Protein AF-A0A3D1HA50-F1 (afdb_monomer)

Foldseek 3Di:
DDQDPVNVVVVVVVVVVVVVVVVVCVVVCPDPCCVVCVVVPDDPVNVVVVVVVVVDDPVD

Structure (mmCIF, N/CA/C/O backbone):
data_AF-A0A3D1HA50-F1
#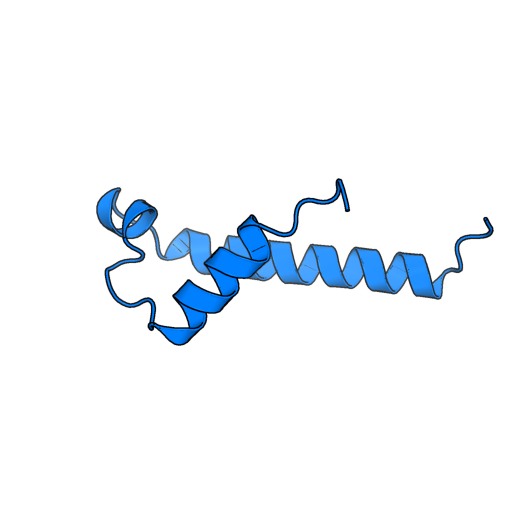
_entry.id   AF-A0A3D1HA50-F1
#
loop_
_atom_site.group_PDB
_at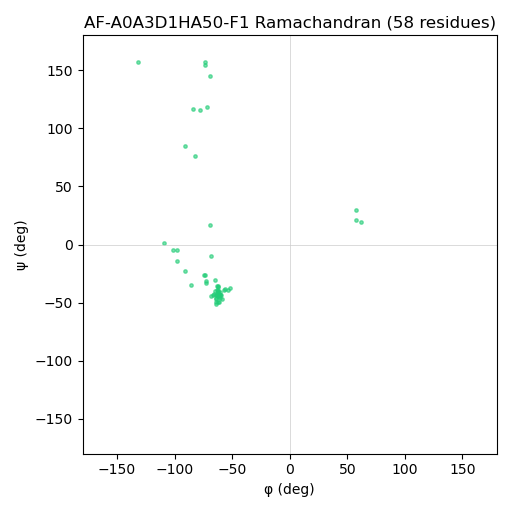om_site.id
_atom_site.type_symbol
_atom_site.label_atom_id
_atom_site.label_alt_id
_atom_site.label_comp_id
_atom_site.label_asym_id
_atom_site.label_entity_id
_atom_site.label_seq_id
_atom_site.pdbx_PDB_ins_code
_atom_site.Cartn_x
_atom_site.Cartn_y
_atom_site.Cartn_z
_atom_site.occupancy
_atom_site.B_iso_or_equiv
_atom_site.auth_seq_id
_atom_site.auth_comp_id
_atom_site.auth_asym_id
_atom_site.auth_atom_id
_atom_site.pdbx_PDB_model_num
ATOM 1 N N . MET A 1 1 ? 20.890 -9.727 -16.179 1.00 58.03 1 MET A N 1
ATOM 2 C CA . MET A 1 1 ? 19.429 -9.546 -16.085 1.00 58.03 1 MET A CA 1
ATOM 3 C C . MET A 1 1 ? 19.125 -8.226 -16.763 1.00 58.03 1 MET A C 1
ATOM 5 O O . MET A 1 1 ? 19.495 -7.196 -16.220 1.00 58.03 1 MET A O 1
ATOM 9 N N . GLU A 1 2 ? 18.591 -8.252 -17.982 1.00 76.44 2 GLU A N 1
ATOM 10 C CA . GLU A 1 2 ? 18.163 -7.017 -18.646 1.00 76.44 2 GLU A CA 1
ATOM 11 C C . GLU A 1 2 ? 16.757 -6.676 -18.157 1.00 76.44 2 GLU A C 1
ATOM 13 O O . GLU A 1 2 ? 15.820 -7.453 -18.345 1.00 76.44 2 GLU A O 1
ATOM 18 N N . PHE A 1 3 ? 16.615 -5.543 -17.474 1.00 77.94 3 PHE A N 1
ATOM 19 C CA . PHE A 1 3 ? 15.309 -5.051 -17.061 1.00 77.94 3 PHE A CA 1
ATOM 20 C C . PHE A 1 3 ? 14.625 -4.409 -18.264 1.00 77.94 3 PHE A C 1
ATOM 22 O O . PHE A 1 3 ? 15.092 -3.405 -18.796 1.00 77.94 3 PHE A O 1
ATOM 29 N N . SER A 1 4 ? 13.507 -4.992 -18.695 1.00 91.94 4 SER A N 1
ATOM 30 C CA . SER A 1 4 ? 12.687 -4.401 -19.746 1.00 91.94 4 SER A CA 1
ATOM 31 C C . SER A 1 4 ? 12.002 -3.132 -19.235 1.00 91.94 4 SER A C 1
ATOM 33 O O . SER A 1 4 ? 11.554 -3.076 -18.086 1.00 91.94 4 SER A O 1
ATOM 35 N N . VAL A 1 5 ? 11.840 -2.135 -20.110 1.00 92.44 5 VAL A N 1
ATOM 36 C CA . VAL A 1 5 ? 11.046 -0.927 -19.827 1.00 92.44 5 VAL A CA 1
ATOM 37 C C . VAL A 1 5 ? 9.649 -1.297 -19.316 1.00 92.44 5 VAL A C 1
ATOM 39 O O . VAL A 1 5 ? 9.161 -0.676 -18.375 1.00 92.44 5 VAL A O 1
ATOM 42 N N . TYR A 1 6 ? 9.036 -2.360 -19.848 1.00 93.50 6 TYR A N 1
ATOM 43 C CA . TYR A 1 6 ? 7.729 -2.839 -19.388 1.00 93.50 6 TYR A CA 1
ATOM 44 C C . TYR A 1 6 ? 7.746 -3.299 -17.925 1.00 93.50 6 TYR A C 1
ATOM 46 O O . TYR A 1 6 ? 6.811 -3.014 -17.180 1.00 93.50 6 TYR A O 1
ATOM 54 N N . THR A 1 7 ? 8.818 -3.966 -17.489 1.00 92.44 7 THR A N 1
ATOM 55 C CA . THR A 1 7 ? 8.982 -4.425 -16.102 1.00 92.44 7 THR A CA 1
ATOM 56 C C . THR A 1 7 ? 9.119 -3.245 -15.145 1.00 92.44 7 THR A C 1
ATOM 58 O O . THR A 1 7 ? 8.479 -3.227 -14.095 1.00 92.44 7 THR A O 1
ATOM 61 N N . ILE A 1 8 ? 9.907 -2.235 -15.523 1.00 93.69 8 ILE A N 1
ATOM 62 C CA . ILE A 1 8 ? 10.097 -1.022 -14.716 1.00 93.69 8 ILE A CA 1
ATOM 63 C C . ILE A 1 8 ? 8.777 -0.258 -14.595 1.00 93.69 8 ILE A C 1
ATOM 65 O O . ILE A 1 8 ? 8.382 0.120 -13.494 1.00 93.69 8 ILE A O 1
ATOM 69 N N . VAL A 1 9 ? 8.062 -0.075 -15.708 1.00 95.56 9 VAL A N 1
ATOM 70 C CA . VAL A 1 9 ? 6.761 0.607 -15.715 1.00 95.56 9 VAL A CA 1
ATOM 71 C C . VAL A 1 9 ? 5.745 -0.136 -14.848 1.00 95.56 9 VAL A C 1
ATOM 73 O O . VAL A 1 9 ? 5.070 0.500 -14.042 1.00 95.56 9 VAL A O 1
ATOM 76 N N . ALA A 1 10 ? 5.663 -1.465 -14.954 1.00 94.44 10 ALA A N 1
ATOM 77 C CA . ALA A 1 10 ? 4.761 -2.267 -14.129 1.00 94.44 10 ALA A CA 1
ATOM 78 C C . ALA A 1 10 ? 5.078 -2.136 -12.630 1.00 94.44 10 ALA A C 1
ATOM 80 O O . ALA A 1 10 ? 4.167 -1.957 -11.822 1.00 94.44 10 ALA A O 1
ATOM 81 N N . PHE A 1 11 ? 6.361 -2.162 -12.259 1.00 94.12 11 PHE A N 1
ATOM 82 C CA . PHE A 1 11 ? 6.792 -1.998 -10.871 1.00 94.12 11 PHE A CA 1
ATOM 83 C C . PHE A 1 11 ? 6.450 -0.609 -10.317 1.00 94.12 11 PHE A C 1
ATOM 85 O O . PHE A 1 11 ? 5.878 -0.493 -9.233 1.00 94.12 11 PHE A O 1
ATOM 92 N N . VAL A 1 12 ? 6.750 0.450 -11.075 1.00 96.00 12 VAL A N 1
ATOM 93 C CA . VAL A 1 12 ? 6.438 1.830 -10.675 1.00 96.00 12 VAL A CA 1
ATOM 94 C C . VAL A 1 12 ? 4.927 2.029 -10.558 1.00 96.00 12 VAL A C 1
ATOM 96 O O . VAL A 1 12 ? 4.463 2.602 -9.574 1.00 96.00 12 VAL A O 1
ATOM 99 N N . ALA A 1 13 ? 4.146 1.514 -11.510 1.00 96.25 13 ALA A N 1
ATOM 100 C CA . ALA A 1 13 ? 2.690 1.577 -11.455 1.00 96.25 13 ALA A CA 1
ATOM 101 C C . ALA A 1 13 ? 2.138 0.865 -10.211 1.00 96.25 13 ALA A C 1
ATOM 103 O O . ALA A 1 13 ? 1.315 1.432 -9.495 1.00 96.25 13 ALA A O 1
ATOM 104 N N . TYR A 1 14 ? 2.632 -0.338 -9.907 1.00 94.94 14 TYR A N 1
ATOM 105 C CA . TYR A 1 14 ? 2.258 -1.077 -8.701 1.00 94.94 14 TYR A CA 1
ATOM 106 C C . TYR A 1 14 ? 2.575 -0.293 -7.419 1.00 94.94 14 TYR A C 1
ATOM 108 O O . TYR A 1 14 ? 1.711 -0.150 -6.551 1.00 94.94 14 TYR A O 1
ATOM 116 N N . ALA A 1 15 ? 3.779 0.279 -7.320 1.00 95.06 15 ALA A N 1
ATOM 117 C CA . ALA A 1 15 ? 4.176 1.088 -6.171 1.00 95.06 15 ALA A CA 1
ATOM 118 C C . ALA A 1 15 ? 3.267 2.316 -5.991 1.00 95.06 15 ALA A C 1
ATOM 120 O O . ALA A 1 15 ? 2.822 2.597 -4.878 1.00 95.06 15 ALA A O 1
ATOM 121 N N . LEU A 1 16 ? 2.934 3.015 -7.081 1.00 97.12 16 LEU A N 1
ATOM 122 C CA . LEU A 1 16 ? 2.017 4.158 -7.047 1.00 97.12 16 LEU A CA 1
ATOM 123 C C . LEU A 1 16 ? 0.607 3.761 -6.599 1.00 97.12 16 LEU A C 1
ATOM 125 O O . LEU A 1 16 ? -0.008 4.496 -5.828 1.00 97.12 16 LEU A O 1
ATOM 129 N N . VAL A 1 17 ? 0.106 2.600 -7.032 1.00 96.06 17 VAL A N 1
ATOM 130 C CA . VAL A 1 17 ? -1.196 2.079 -6.589 1.00 96.06 17 VAL A CA 1
ATOM 131 C C . VAL A 1 17 ? -1.191 1.824 -5.082 1.00 96.06 17 VAL A C 1
ATOM 133 O O . VAL A 1 17 ? -2.086 2.307 -4.386 1.00 96.06 17 VAL A O 1
ATOM 136 N N . ILE A 1 18 ? -0.176 1.132 -4.555 1.00 93.75 18 ILE A N 1
ATOM 137 C CA . ILE A 1 18 ? -0.076 0.859 -3.112 1.00 93.75 18 ILE A CA 1
ATOM 138 C C . ILE A 1 18 ? 0.039 2.152 -2.301 1.00 93.75 18 ILE A C 1
ATOM 140 O O . ILE A 1 18 ? -0.668 2.319 -1.303 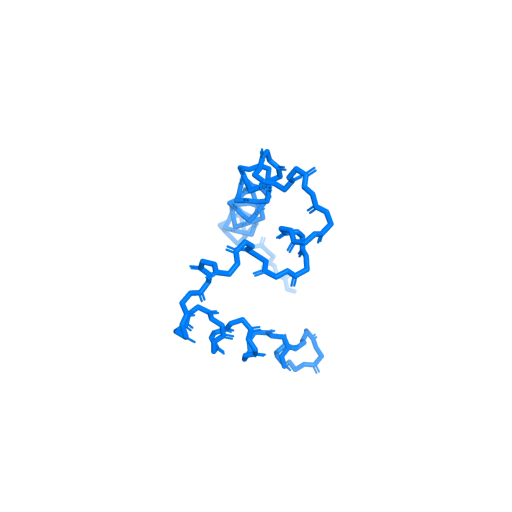1.00 93.75 18 ILE A O 1
ATOM 144 N N . LEU A 1 19 ? 0.874 3.096 -2.741 1.00 94.00 19 LEU A N 1
ATOM 145 C CA . LEU A 1 19 ? 1.003 4.399 -2.086 1.00 94.00 19 LEU A CA 1
ATOM 146 C C . LEU A 1 19 ? -0.313 5.185 -2.122 1.00 94.00 19 LEU A C 1
ATOM 148 O O . LEU A 1 19 ? -0.702 5.771 -1.111 1.00 94.00 19 LEU A O 1
ATOM 152 N N . GLY A 1 20 ? -1.033 5.154 -3.245 1.00 93.50 20 GLY A N 1
ATOM 153 C CA . GLY A 1 20 ? -2.344 5.785 -3.385 1.00 93.50 20 GLY A CA 1
ATOM 154 C C . GLY A 1 20 ? -3.376 5.230 -2.401 1.00 93.50 20 GLY A C 1
ATOM 155 O O . GLY A 1 20 ? -4.084 6.004 -1.752 1.00 93.50 20 GLY A O 1
ATOM 156 N N . ILE A 1 21 ? -3.417 3.905 -2.220 1.00 89.62 21 ILE A N 1
ATOM 157 C CA . ILE A 1 21 ? -4.281 3.247 -1.223 1.00 89.62 21 ILE A CA 1
ATOM 158 C C . ILE A 1 21 ? -3.904 3.691 0.200 1.00 89.62 21 ILE A C 1
ATOM 160 O O . ILE A 1 21 ? -4.791 3.969 1.015 1.00 89.62 21 ILE A O 1
ATOM 164 N N . GLY A 1 22 ? -2.605 3.807 0.491 1.00 87.06 22 GLY A N 1
ATOM 165 C CA . GLY A 1 22 ? -2.101 4.296 1.776 1.00 87.06 22 GLY A CA 1
ATOM 166 C C . GLY A 1 22 ? -2.538 5.731 2.079 1.00 87.06 22 GLY A C 1
ATOM 167 O O . GLY A 1 22 ? -3.098 5.994 3.144 1.00 87.06 22 GLY A O 1
ATOM 168 N N . VAL A 1 23 ? -2.362 6.650 1.125 1.00 87.81 23 VAL A N 1
ATOM 169 C CA . VAL A 1 23 ? -2.762 8.063 1.273 1.00 87.81 23 VAL A CA 1
ATOM 170 C C . VAL A 1 23 ? -4.281 8.210 1.394 1.00 87.81 23 VAL A C 1
ATOM 172 O O . VAL A 1 23 ? -4.761 8.990 2.218 1.00 87.81 23 VAL A O 1
ATOM 175 N N . TYR A 1 24 ? -5.057 7.440 0.627 1.00 86.12 24 TYR A N 1
ATOM 176 C CA . TYR A 1 24 ? -6.516 7.423 0.755 1.00 86.12 24 TYR A CA 1
ATOM 177 C C . TYR A 1 24 ? -6.958 6.982 2.159 1.00 86.12 24 TYR A C 1
ATOM 179 O O . TYR A 1 24 ? -7.831 7.602 2.772 1.00 86.12 24 TYR A O 1
ATOM 187 N N . SER A 1 25 ? -6.320 5.937 2.689 1.00 80.75 25 SER A N 1
ATOM 188 C CA . SER A 1 25 ? -6.651 5.365 3.998 1.00 80.75 25 SER A CA 1
ATOM 189 C C . SER A 1 25 ? -6.168 6.234 5.165 1.00 80.75 25 SER A C 1
ATOM 191 O O . SER A 1 25 ? -6.791 6.230 6.226 1.00 80.75 25 SER A O 1
ATOM 193 N N . PHE A 1 26 ? -5.113 7.032 4.966 1.00 75.31 26 PHE A N 1
ATOM 194 C CA . PHE A 1 26 ? -4.538 7.921 5.981 1.00 75.31 26 PHE A CA 1
ATOM 195 C C . PHE A 1 26 ? -5.557 8.915 6.557 1.00 75.31 26 PHE A C 1
ATOM 197 O O . PHE A 1 26 ? -5.615 9.114 7.768 1.00 75.31 26 PHE A O 1
ATOM 204 N N . ASN A 1 27 ? -6.440 9.469 5.721 1.00 69.75 27 ASN A N 1
ATOM 205 C CA . ASN A 1 27 ? -7.468 10.419 6.166 1.00 69.75 27 ASN A CA 1
ATOM 206 C C . ASN A 1 27 ? -8.562 9.794 7.055 1.00 69.75 27 ASN A C 1
ATOM 208 O O . ASN A 1 27 ? -9.387 10.520 7.619 1.00 69.75 27 ASN A O 1
ATOM 212 N N . LYS A 1 28 ? -8.598 8.461 7.174 1.00 67.06 28 LYS A N 1
ATOM 213 C CA . LYS A 1 28 ? -9.631 7.723 7.912 1.00 67.06 28 LYS A CA 1
ATOM 214 C C . LYS A 1 28 ? -9.205 7.331 9.332 1.00 67.06 28 LYS A C 1
ATOM 216 O O . LYS A 1 28 ? -10.070 7.040 10.151 1.00 67.06 28 LYS A O 1
ATOM 221 N N . SER A 1 29 ? -7.913 7.410 9.650 1.00 64.38 29 SER A N 1
ATOM 222 C CA . SER A 1 29 ? -7.368 7.108 10.979 1.00 64.38 29 SER A CA 1
ATOM 223 C C . SER A 1 29 ? -7.320 8.367 11.845 1.00 64.38 29 SER A C 1
ATOM 225 O O . SER A 1 29 ? -6.302 9.052 11.901 1.00 64.38 29 SER A O 1
ATOM 227 N N . LYS A 1 30 ? -8.432 8.700 12.513 1.00 67.50 30 LYS A N 1
ATOM 228 C CA . LYS A 1 30 ? -8.502 9.876 13.404 1.00 67.50 30 LYS A CA 1
ATOM 229 C C . LYS A 1 30 ? -8.135 9.567 14.857 1.00 67.50 30 LYS A C 1
ATOM 231 O O . LYS A 1 30 ? -7.724 10.476 15.567 1.00 67.50 30 LYS A O 1
ATOM 236 N N . ASN A 1 31 ? -8.246 8.305 15.280 1.00 71.25 31 ASN A N 1
ATOM 237 C CA . ASN A 1 31 ? -7.963 7.856 16.643 1.00 71.25 31 ASN A CA 1
ATOM 238 C C . ASN A 1 31 ? -7.058 6.615 16.667 1.00 71.25 31 ASN A C 1
ATOM 240 O O . ASN A 1 31 ? -7.036 5.817 15.731 1.00 71.25 31 ASN A O 1
ATOM 244 N N . VAL A 1 32 ? -6.369 6.405 17.793 1.00 67.38 32 VAL A N 1
ATOM 245 C CA . VAL A 1 32 ? -5.498 5.237 18.036 1.00 67.38 32 VAL A CA 1
ATOM 246 C C . VAL A 1 32 ? -6.265 3.920 17.856 1.00 67.38 32 VAL A C 1
ATOM 248 O O . VAL A 1 32 ? -5.759 2.972 17.265 1.00 67.38 32 VAL A O 1
ATOM 251 N N . SER A 1 33 ? -7.525 3.873 18.288 1.00 64.56 33 SER A N 1
ATOM 252 C CA . SER A 1 33 ? -8.398 2.710 18.107 1.00 64.56 33 SER A CA 1
ATOM 253 C C . SER A 1 33 ? -8.676 2.397 16.635 1.00 64.56 33 SER A C 1
ATOM 255 O O . SER A 1 33 ? -8.741 1.229 16.272 1.00 64.56 33 SER A O 1
ATOM 257 N N . ASP A 1 34 ? -8.796 3.411 15.776 1.00 69.94 34 ASP A N 1
ATOM 258 C CA . ASP A 1 34 ? -9.006 3.207 14.338 1.00 69.94 34 ASP A CA 1
ATOM 259 C C . ASP A 1 34 ? -7.733 2.713 13.655 1.00 69.94 34 ASP A C 1
ATOM 261 O O . ASP A 1 34 ? -7.805 1.893 12.745 1.00 69.94 34 ASP A O 1
ATOM 265 N N . PHE A 1 35 ? -6.571 3.148 14.146 1.00 74.12 35 PHE A N 1
ATOM 266 C CA . PHE A 1 35 ? -5.274 2.690 13.661 1.00 74.12 35 PHE A CA 1
ATOM 267 C C . PHE A 1 35 ? -5.002 1.220 14.019 1.00 74.12 35 PHE A C 1
ATOM 269 O O . PHE A 1 35 ? -4.568 0.454 13.165 1.00 74.12 35 PHE A O 1
ATOM 276 N N . PHE A 1 36 ? -5.298 0.803 15.256 1.00 70.88 36 PHE A N 1
ATOM 277 C CA . PHE A 1 36 ? -5.041 -0.572 15.709 1.00 70.88 36 PHE A CA 1
ATOM 278 C C . PHE A 1 36 ? -6.161 -1.566 15.377 1.00 70.88 36 PHE A C 1
ATOM 280 O O . PHE A 1 36 ? -5.880 -2.732 15.121 1.00 70.88 36 PHE A O 1
ATOM 287 N N . LEU A 1 37 ? -7.429 -1.141 15.398 1.00 71.50 37 LEU A N 1
ATOM 288 C CA . LEU A 1 37 ? -8.585 -2.030 15.201 1.00 71.50 37 LEU A CA 1
ATOM 289 C C . LEU A 1 37 ? -9.285 -1.814 13.853 1.00 71.50 37 LEU A C 1
ATOM 291 O O . LEU A 1 37 ? -10.316 -2.443 13.605 1.00 71.50 37 LEU A O 1
ATOM 295 N N . GLY A 1 38 ? -8.799 -0.902 13.000 1.00 72.50 38 GLY A N 1
ATOM 296 C CA . GLY A 1 38 ? -9.435 -0.584 11.715 1.00 72.50 38 GLY A CA 1
ATOM 297 C C . GLY A 1 38 ? -10.888 -0.118 11.866 1.00 72.50 38 GLY A C 1
ATOM 298 O O . GLY A 1 38 ? -11.735 -0.433 11.029 1.00 72.50 38 GLY A O 1
ATOM 299 N N . GLY A 1 39 ? -11.220 0.510 13.000 1.00 70.50 39 GLY A N 1
ATOM 300 C CA . GLY A 1 39 ? -12.588 0.898 13.354 1.00 70.50 39 GLY A CA 1
ATOM 301 C C . GLY 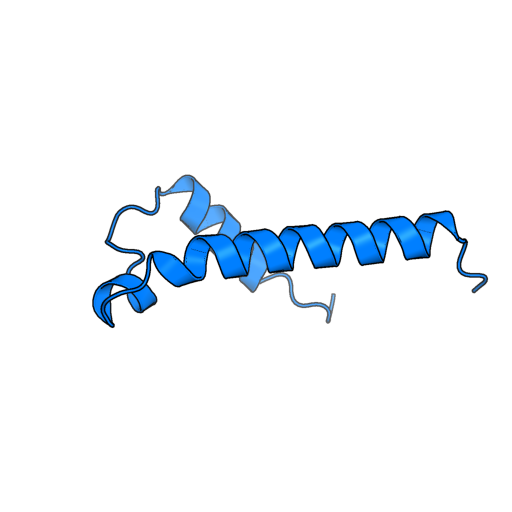A 1 39 ? -13.563 -0.280 13.500 1.00 70.50 39 GLY A C 1
ATOM 302 O O . GLY A 1 39 ? -14.769 -0.071 13.389 1.00 70.50 39 GLY A O 1
ATOM 303 N N . ARG A 1 40 ? -13.065 -1.516 13.698 1.00 71.62 40 ARG A N 1
ATOM 304 C CA . ARG A 1 40 ? -13.838 -2.781 13.758 1.00 71.62 40 ARG A CA 1
ATOM 305 C C . ARG A 1 40 ? -14.679 -3.064 12.504 1.00 71.62 40 ARG A C 1
ATOM 307 O O . ARG A 1 40 ? -15.629 -3.838 12.562 1.00 71.62 40 ARG 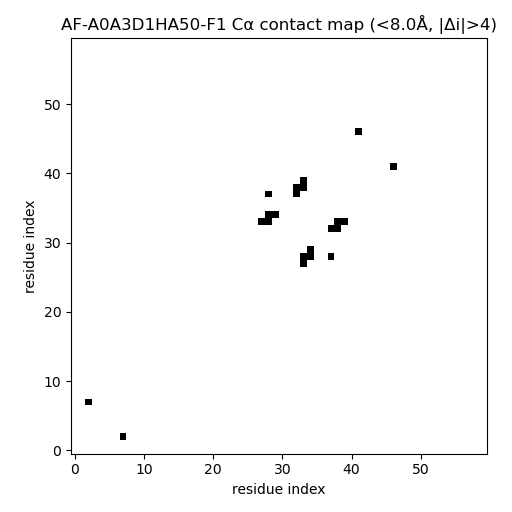A O 1
ATOM 314 N N . GLN A 1 41 ? -14.326 -2.442 11.380 1.00 68.31 41 GLN A N 1
ATOM 315 C CA . GLN A 1 41 ? -15.036 -2.566 10.102 1.00 68.31 41 GLN A CA 1
ATOM 316 C C . GLN A 1 41 ? -14.343 -3.524 9.121 1.00 68.31 41 GLN A C 1
A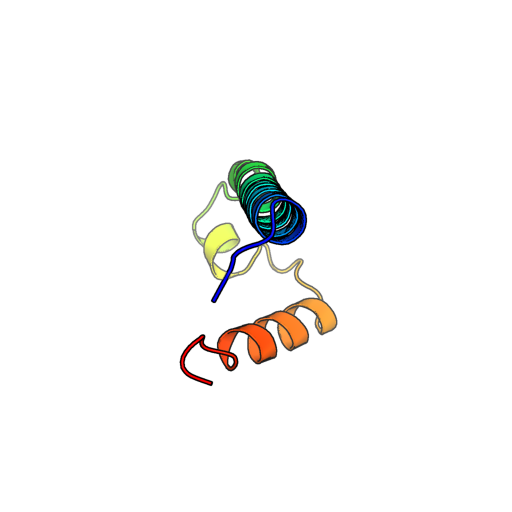TOM 318 O O . GLN A 1 41 ? -14.879 -3.795 8.049 1.00 68.31 41 GLN A O 1
ATOM 323 N N . LEU A 1 42 ? -13.162 -4.046 9.468 1.00 76.44 42 LEU A N 1
ATOM 324 C CA . LEU A 1 42 ? -12.446 -5.017 8.643 1.00 76.44 42 LEU A CA 1
ATOM 325 C C . LEU A 1 42 ? -13.166 -6.372 8.693 1.00 76.44 42 LEU A C 1
ATOM 327 O O . LEU A 1 42 ? -13.322 -6.969 9.757 1.00 76.44 42 LEU A O 1
ATOM 331 N N . GLY A 1 43 ? -13.629 -6.844 7.536 1.00 80.88 43 GLY A N 1
ATOM 332 C CA . GLY A 1 43 ? -14.303 -8.134 7.409 1.00 80.88 43 GLY A CA 1
ATOM 333 C C . GLY A 1 43 ? -13.335 -9.316 7.520 1.00 80.88 43 GLY A C 1
ATOM 334 O O . GLY A 1 43 ? -12.149 -9.198 7.209 1.00 80.88 43 GLY A O 1
ATOM 335 N N . SER A 1 44 ? -13.865 -10.486 7.894 1.00 80.81 44 SER A N 1
ATOM 336 C CA . SER A 1 44 ? -13.088 -11.721 8.110 1.00 80.81 44 SER A CA 1
ATOM 337 C C . SER A 1 44 ? -12.205 -12.111 6.913 1.00 80.81 44 SER A C 1
ATOM 339 O O . SER A 1 44 ? -11.053 -12.494 7.101 1.00 80.81 44 SER A O 1
ATOM 341 N N . TRP A 1 45 ? -12.697 -11.935 5.684 1.00 84.50 45 TRP A N 1
ATOM 342 C CA . TRP A 1 45 ? -11.943 -12.213 4.457 1.00 84.50 45 TRP A CA 1
ATOM 343 C C . TRP A 1 45 ? -10.708 -11.315 4.289 1.00 84.50 45 TRP A C 1
ATOM 345 O O . TRP A 1 45 ? -9.603 -11.804 4.062 1.00 84.50 45 TRP A O 1
ATOM 355 N N . THR A 1 46 ? -10.872 -9.998 4.445 1.00 82.31 46 THR A N 1
ATOM 356 C CA . THR A 1 46 ? -9.761 -9.035 4.361 1.00 82.31 46 THR A CA 1
ATOM 357 C C . THR A 1 46 ? -8.716 -9.270 5.447 1.00 82.31 46 THR A C 1
ATOM 359 O O . THR A 1 46 ? -7.522 -9.148 5.182 1.00 82.31 46 THR A O 1
ATOM 362 N N . THR A 1 47 ? -9.144 -9.671 6.646 1.00 85.94 47 THR A N 1
ATOM 363 C CA . THR A 1 47 ? -8.233 -10.044 7.733 1.00 85.94 47 THR A CA 1
ATOM 364 C C . THR A 1 47 ? -7.436 -11.306 7.396 1.00 85.94 47 THR A C 1
ATOM 366 O O . THR A 1 47 ? -6.230 -11.328 7.620 1.00 85.94 47 THR A O 1
ATOM 369 N N . ALA A 1 48 ? -8.070 -12.326 6.807 1.00 87.44 48 ALA A N 1
ATOM 370 C CA . ALA A 1 48 ? -7.391 -13.561 6.412 1.00 87.44 48 ALA A CA 1
ATOM 371 C C . ALA A 1 48 ? -6.329 -13.326 5.320 1.00 87.44 48 ALA A C 1
ATOM 373 O O . ALA A 1 48 ? -5.208 -13.818 5.443 1.00 87.44 48 ALA A O 1
ATOM 374 N N . ILE A 1 49 ? -6.640 -12.519 4.296 1.00 87.12 49 ILE A N 1
ATOM 375 C CA . ILE A 1 49 ? -5.666 -12.140 3.255 1.00 87.12 49 ILE A CA 1
ATOM 376 C C . ILE A 1 49 ? -4.501 -11.351 3.858 1.00 87.12 49 ILE A C 1
ATOM 378 O O . ILE A 1 49 ? -3.346 -11.610 3.530 1.00 87.12 49 ILE A O 1
ATOM 382 N N . SER A 1 50 ? -4.789 -10.400 4.751 1.00 86.38 50 SER A N 1
ATOM 383 C CA . SER A 1 50 ? -3.749 -9.603 5.407 1.00 86.38 50 SER A CA 1
ATOM 384 C C . SER A 1 50 ? -2.810 -10.464 6.252 1.00 86.38 50 SER A C 1
ATOM 386 O O . SER A 1 50 ? -1.613 -10.185 6.293 1.00 86.38 50 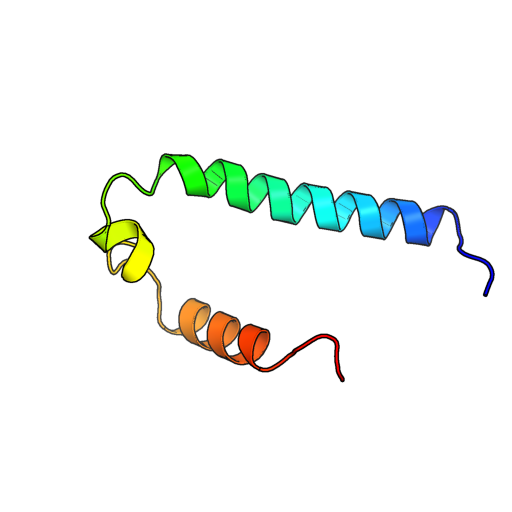SER A O 1
ATOM 388 N N . ALA A 1 51 ? -3.337 -11.497 6.916 1.00 87.00 51 ALA A N 1
ATOM 389 C CA . ALA A 1 51 ? -2.529 -12.443 7.677 1.00 87.00 51 ALA A CA 1
ATOM 390 C C . ALA A 1 51 ? -1.589 -13.227 6.748 1.00 87.00 51 ALA A C 1
ATOM 392 O O . ALA A 1 51 ? -0.379 -13.188 6.939 1.00 87.00 51 ALA A O 1
ATOM 393 N N . GLN A 1 52 ? -2.119 -13.813 5.669 1.00 85.62 52 GLN A N 1
ATOM 394 C CA . GLN A 1 52 ? -1.308 -14.554 4.697 1.00 85.62 52 GLN A CA 1
ATOM 395 C C . GLN A 1 52 ? -0.238 -13.680 4.021 1.00 85.62 52 GLN A C 1
ATOM 397 O O . GLN A 1 52 ? 0.895 -14.118 3.846 1.00 85.62 52 GLN A O 1
ATOM 402 N N . ALA A 1 53 ? -0.568 -12.438 3.660 1.00 85.88 53 ALA A N 1
ATOM 403 C CA . ALA A 1 53 ? 0.398 -11.504 3.084 1.00 85.88 53 ALA A CA 1
ATOM 404 C C . ALA A 1 53 ? 1.517 -11.134 4.074 1.00 85.88 53 ALA A C 1
ATOM 406 O O . ALA A 1 53 ? 2.639 -10.874 3.652 1.00 85.88 53 ALA A O 1
ATOM 407 N N . SER A 1 54 ? 1.222 -11.122 5.380 1.00 84.31 54 SER A N 1
ATOM 408 C CA . SER A 1 54 ? 2.212 -10.845 6.432 1.00 84.31 54 SER A CA 1
ATOM 409 C C . SER A 1 54 ? 3.189 -12.009 6.625 1.00 84.31 54 SER A C 1
ATOM 411 O O . SER A 1 54 ? 4.354 -11.775 6.937 1.00 84.31 54 SER A O 1
ATOM 413 N N . ASP A 1 55 ? 2.734 -13.243 6.391 1.00 82.69 5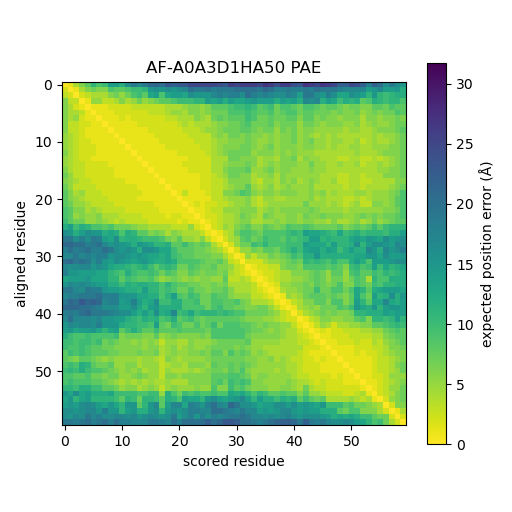5 ASP A N 1
ATOM 414 C CA . ASP A 1 55 ? 3.586 -14.439 6.394 1.00 82.69 55 ASP A CA 1
ATOM 415 C C . ASP A 1 55 ? 4.484 -14.514 5.142 1.00 82.69 55 ASP A C 1
ATOM 417 O O . ASP A 1 55 ? 5.575 -15.089 5.172 1.00 82.69 55 ASP A O 1
ATOM 421 N N . MET A 1 56 ? 4.060 -13.899 4.033 1.00 78.38 56 MET A N 1
ATOM 422 C CA . MET A 1 56 ? 4.823 -13.809 2.785 1.00 78.38 56 MET A CA 1
ATOM 423 C C . MET A 1 56 ? 5.839 -12.658 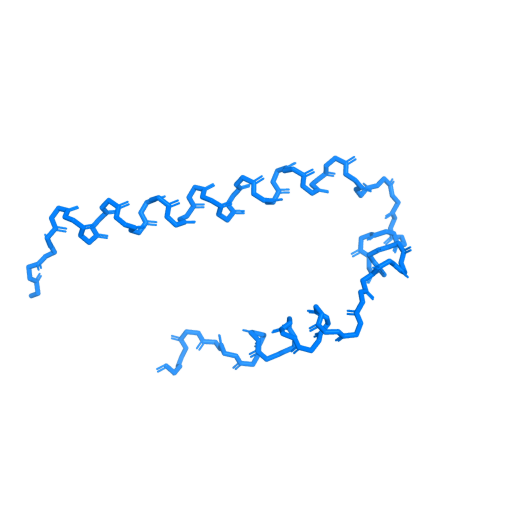2.841 1.00 78.38 56 MET A C 1
ATOM 425 O O . MET A 1 56 ? 5.655 -11.596 2.250 1.00 78.38 56 MET A O 1
ATOM 429 N N . SER A 1 57 ? 6.940 -12.863 3.565 1.00 74.75 57 SER A N 1
ATOM 430 C CA . SER A 1 57 ? 8.089 -11.948 3.510 1.00 74.75 57 SER A CA 1
ATOM 431 C C . SER A 1 57 ? 8.874 -12.113 2.201 1.00 74.75 57 SER A C 1
ATOM 433 O O . SER A 1 57 ? 8.917 -13.204 1.641 1.00 74.75 57 SER A O 1
ATOM 435 N N . GLY A 1 58 ? 9.580 -11.068 1.753 1.00 64.75 58 GLY A N 1
ATOM 436 C CA . GLY A 1 58 ? 10.458 -11.119 0.568 1.00 64.75 58 GLY A CA 1
ATOM 437 C C . GLY A 1 58 ? 11.734 -11.962 0.733 1.00 64.75 58 GLY A C 1
ATOM 438 O O . GLY A 1 58 ? 12.697 -11.751 0.000 1.00 64.75 58 GLY A O 1
ATOM 439 N N . TRP A 1 59 ? 11.774 -12.831 1.748 1.00 63.16 59 TRP A N 1
ATOM 440 C CA . TRP A 1 59 ? 12.847 -13.793 2.016 1.00 63.16 59 TRP A CA 1
ATOM 441 C C . TRP A 1 59 ? 12.530 -15.204 1.484 1.00 63.16 59 TRP A C 1
ATOM 443 O O . TRP A 1 59 ? 13.384 -16.089 1.551 1.00 63.16 59 TRP A O 1
ATOM 453 N N . LEU A 1 60 ? 11.320 -15.395 0.950 1.00 47.69 60 LEU A N 1
ATOM 454 C CA . LEU A 1 60 ? 10.933 -16.477 0.039 1.00 47.69 60 LEU A CA 1
ATOM 455 C C . LEU A 1 60 ? 10.838 -15.919 -1.386 1.00 47.69 60 LEU A C 1
ATOM 457 O O . LEU A 1 60 ? 11.173 -16.678 -2.320 1.00 47.69 60 LEU A O 1
#

Sequence (60 aa):
MEFSVYTIVAFVAYALVILGIGVYSFNKSKNVSDFFLGGRQLGSWTTAISAQASDMSGWL

Solvent-accessible surface area (backbone atoms only — not comparable to full-atom values): 3740 Å² total; per-residue (Å²): 135,85,82,49,70,67,58,53,52,52,52,53,52,51,52,50,51,54,49,49,53,50,60,64,51,52,82,68,52,84,45,73,62,31,66,76,50,54,69,77,67,71,48,72,67,63,52,52,53,53,52,55,54,67,72,60,50,98,88,115

pLDDT: mean 81.19, std 11.53, range [47.69, 97.12]

Secondary structure (DSSP, 8-state):
----HHHHHHHHHHHHHHHHHHHHHHTT--SHHHHHHGGG---HHHHHHHHHHHH--TT-

Radius of gyration: 15.69 Å; Cα contacts (8 Å, |Δi|>4): 11; chains: 1; bounding box: 34×27×38 Å

Mean predicted aligned error: 7.62 Å